Protein AF-A0AAD5IHX1-F1 (afdb_monomer_lite)

Foldseek 3Di:
DPPVVVPVPPDPVVFDKDKDFDDDPPDPDPPDDGMDIDGDRCPVVDDPDDDDDDDDDDDPDDDDDDDPDDDDDDDDDDPDPPPPPVVVVVVVVVVVVVVVVVVVVVVVVVVVVVVVVVVVVVVVVVVVVVVVVVVVVVPD

Secondary structure (DSSP, 8-state):
--SGGGGSSS------EEEEE---SS---TT---EEEEE--HHHHS-SS----------SS--------------------TTHHHHHHHHHHHHHHHHHHHHHHHHHHHHHHHHHHHHHHHHHHHHHHHHHHHHHGGG-

Sequence (140 aa):
MFILAGMLAFTEEILLMCSVSWSYRETSNSQENTSLFYIIDLTKILPEYVTVGFSAATGMNSGKHTLESWEFSSTLDVKETRKMDAEKIRITVGVTVSMGILIAGVITRFVVLRKQKKMKRNAAETMNLTSINDDLERGA

Organism: Acer negundo (NCBI:txid4023)

Radius of gyration: 41.34 Å; chains: 1; bounding box: 92×98×90 Å

InterPro domains:
  IPR000985 Legume lectin, alpha chain, conserved site [PS00308] (46-55)
  IPR001220 Legume lectin domain [PF00139] (19-85)
  IPR013320 Concanavalin A-like lectin/glucanase domain superfamily [SSF49899] (18-86)
  IPR050258 Leguminous Lectin [PTHR32401] (19-79)

Structure (mmCIF, N/CA/C/O backbone):
data_AF-A0AAD5IHX1-F1
#
_entry.id   AF-A0AAD5IHX1-F1
#
loop_
_atom_site.group_PDB
_atom_site.id
_atom_site.type_symbol
_atom_site.label_atom_id
_atom_site.label_alt_id
_atom_site.label_comp_id
_atom_site.label_asym_id
_atom_site.label_entity_id
_atom_site.label_seq_id
_atom_site.pdbx_PDB_ins_code
_atom_site.Cartn_x
_atom_site.Cartn_y
_atom_site.Cartn_z
_atom_site.occupancy
_atom_site.B_iso_or_equiv
_atom_site.auth_seq_id
_atom_site.auth_comp_id
_atom_site.auth_asym_id
_atom_site.auth_atom_id
_atom_site.pdbx_PDB_model_num
ATOM 1 N N . MET A 1 1 ? -4.131 54.504 -1.374 1.00 46.44 1 MET A N 1
ATOM 2 C CA . MET A 1 1 ? -3.256 53.411 -1.848 1.00 46.44 1 MET A CA 1
ATOM 3 C C . MET A 1 1 ? -3.170 52.324 -0.772 1.00 46.44 1 MET A C 1
ATOM 5 O O . MET A 1 1 ? -2.133 52.170 -0.160 1.00 46.44 1 MET A O 1
ATOM 9 N N . PHE A 1 2 ? -4.274 51.625 -0.472 1.00 39.38 2 PHE A N 1
ATOM 10 C CA . PHE A 1 2 ? -4.302 50.576 0.574 1.00 39.38 2 PHE A CA 1
ATOM 11 C C . PHE A 1 2 ? -5.195 49.373 0.227 1.00 39.38 2 PHE A C 1
ATOM 13 O O . PHE A 1 2 ? -5.203 48.392 0.955 1.00 39.38 2 PHE A O 1
ATOM 20 N N . ILE A 1 3 ? -5.909 49.408 -0.904 1.00 45.44 3 ILE A N 1
ATOM 21 C CA . ILE A 1 3 ? -6.799 48.310 -1.314 1.00 45.44 3 ILE A CA 1
ATOM 22 C C . ILE A 1 3 ? -6.042 47.242 -2.129 1.00 45.44 3 ILE A C 1
ATOM 24 O O . ILE A 1 3 ? -6.458 46.092 -2.165 1.00 45.44 3 ILE A O 1
ATOM 28 N N . LEU A 1 4 ? -4.874 47.563 -2.706 1.00 42.94 4 LEU A N 1
ATOM 29 C CA . LEU A 1 4 ? -4.140 46.615 -3.557 1.00 42.94 4 LEU A CA 1
ATOM 30 C C . LEU A 1 4 ? -3.315 45.560 -2.793 1.00 42.94 4 LEU A C 1
ATOM 32 O O . LEU A 1 4 ? -2.992 44.530 -3.368 1.00 42.94 4 LEU A O 1
ATOM 36 N N . ALA A 1 5 ? -2.992 45.773 -1.511 1.00 43.47 5 ALA A N 1
ATOM 37 C CA . ALA A 1 5 ? -2.188 44.817 -0.736 1.00 43.47 5 ALA A CA 1
ATOM 38 C C . ALA A 1 5 ? -3.005 43.626 -0.188 1.00 43.47 5 ALA A C 1
ATOM 40 O O . ALA A 1 5 ? -2.430 42.613 0.194 1.00 43.47 5 ALA A O 1
ATOM 41 N N . GLY A 1 6 ? -4.342 43.724 -0.167 1.00 37.62 6 GLY A N 1
ATOM 42 C CA . GLY A 1 6 ? -5.232 42.674 0.349 1.00 37.62 6 GLY A CA 1
ATOM 43 C C . GLY A 1 6 ? -5.611 41.589 -0.665 1.00 37.62 6 GLY A C 1
ATOM 44 O O . GLY A 1 6 ? -6.201 40.586 -0.283 1.00 37.62 6 GLY A O 1
ATOM 45 N N . MET A 1 7 ? -5.270 41.765 -1.947 1.00 44.06 7 MET A N 1
ATOM 46 C CA . MET A 1 7 ? -5.665 40.864 -3.042 1.00 44.06 7 MET A CA 1
ATOM 47 C C . MET A 1 7 ? -4.499 40.009 -3.566 1.00 44.06 7 MET A C 1
ATOM 49 O O . MET A 1 7 ? -4.548 39.500 -4.677 1.00 44.06 7 MET A O 1
ATOM 53 N N . LEU A 1 8 ? -3.432 39.867 -2.775 1.00 42.09 8 LEU A N 1
ATOM 54 C CA . LEU A 1 8 ? -2.346 38.909 -3.029 1.00 42.09 8 LEU A CA 1
ATOM 55 C C . LEU A 1 8 ? -2.379 37.716 -2.060 1.00 42.09 8 LEU A C 1
ATOM 57 O O . LEU A 1 8 ? -1.541 36.830 -2.147 1.00 42.09 8 LEU A O 1
ATOM 61 N N . ALA A 1 9 ? -3.368 37.659 -1.162 1.00 42.47 9 ALA A N 1
ATOM 62 C CA . ALA A 1 9 ? -3.529 36.583 -0.182 1.00 42.47 9 ALA A CA 1
ATOM 63 C C . ALA A 1 9 ? -4.387 35.399 -0.678 1.00 42.47 9 ALA A C 1
ATOM 65 O O . ALA A 1 9 ? -4.856 34.609 0.135 1.00 42.47 9 ALA A O 1
ATOM 66 N N . PHE A 1 10 ? -4.633 35.267 -1.984 1.00 46.94 10 PHE A N 1
ATOM 67 C CA . PHE A 1 10 ? -5.492 34.203 -2.512 1.00 46.94 10 PHE A CA 1
ATOM 68 C C . PHE A 1 10 ? -4.972 33.667 -3.844 1.00 46.94 10 PHE A C 1
ATOM 70 O O . PHE A 1 10 ? -5.529 33.968 -4.888 1.00 46.94 10 PHE A O 1
ATOM 77 N N . THR A 1 11 ? -3.863 32.928 -3.776 1.00 43.28 11 THR A N 1
ATOM 78 C CA . THR A 1 11 ? -3.557 31.708 -4.551 1.00 43.28 11 THR A CA 1
ATOM 79 C C . THR A 1 11 ? -2.064 31.429 -4.412 1.00 43.28 11 THR A C 1
ATOM 81 O O . THR A 1 11 ? -1.286 31.625 -5.342 1.00 43.28 11 THR A O 1
ATOM 84 N N . GLU A 1 12 ? -1.648 30.949 -3.240 1.00 51.53 12 GLU A N 1
ATOM 85 C CA . GLU A 1 12 ? -0.563 29.971 -3.241 1.00 51.53 12 GLU A CA 1
ATOM 86 C C . GLU A 1 12 ? -1.169 28.701 -3.841 1.00 51.53 12 GLU A C 1
ATOM 88 O O . GLU A 1 12 ? -1.708 27.850 -3.137 1.00 51.53 12 GLU A O 1
ATOM 93 N N . GLU A 1 13 ? -1.189 28.615 -5.170 1.00 55.56 13 GLU A N 1
ATOM 94 C CA . GLU A 1 13 ? -1.247 27.305 -5.800 1.00 55.56 13 GLU A CA 1
ATOM 95 C C . GLU A 1 13 ? 0.081 26.649 -5.446 1.00 55.56 13 GLU A C 1
ATOM 97 O O . GLU A 1 13 ? 1.111 26.957 -6.048 1.00 55.56 13 GLU A O 1
ATOM 102 N N . ILE A 1 14 ? 0.088 25.845 -4.384 1.00 58.31 14 ILE A N 1
ATOM 103 C CA . ILE A 1 14 ? 1.275 25.112 -3.963 1.00 58.31 14 ILE A CA 1
ATOM 104 C C . ILE A 1 14 ? 1.551 24.098 -5.073 1.00 58.31 14 ILE A C 1
ATOM 106 O O . ILE A 1 14 ? 1.011 22.994 -5.096 1.00 58.31 14 ILE A O 1
ATOM 110 N N . LEU A 1 15 ? 2.358 24.509 -6.046 1.00 59.72 15 LEU A N 1
ATOM 111 C CA . LEU A 1 15 ? 2.864 23.648 -7.097 1.00 59.72 15 LEU A CA 1
ATOM 112 C C . LEU A 1 15 ? 3.776 22.610 -6.438 1.00 59.72 15 LEU A C 1
ATOM 114 O O . LEU A 1 15 ? 4.915 22.905 -6.076 1.00 59.72 15 LEU A O 1
ATOM 118 N N . LEU A 1 16 ? 3.258 21.398 -6.245 1.00 76.88 16 LEU A N 1
ATOM 119 C CA . LEU A 1 16 ? 4.016 20.286 -5.688 1.00 76.88 16 LEU A CA 1
ATOM 120 C C . LEU A 1 16 ? 4.797 19.591 -6.811 1.00 76.88 16 LEU A C 1
ATOM 122 O O . LEU A 1 16 ? 4.292 19.351 -7.908 1.00 76.88 16 LEU A O 1
ATOM 126 N N . MET A 1 17 ? 6.070 19.298 -6.550 1.00 80.88 17 MET A N 1
ATOM 127 C CA . MET A 1 17 ? 6.934 18.598 -7.496 1.00 80.88 17 MET A CA 1
ATOM 128 C C . MET A 1 17 ? 6.896 17.099 -7.208 1.00 80.88 17 MET A C 1
ATOM 130 O O . MET A 1 17 ? 7.380 16.650 -6.170 1.00 80.88 17 MET A O 1
ATOM 134 N N . CYS A 1 18 ? 6.356 16.323 -8.144 1.00 89.00 18 CYS A N 1
ATOM 135 C CA . CYS A 1 18 ? 6.451 14.870 -8.123 1.00 89.00 18 CYS A CA 1
ATOM 136 C C . CYS A 1 18 ? 7.700 14.440 -8.893 1.00 89.00 18 CYS A C 1
ATOM 138 O O . CYS A 1 18 ? 7.878 14.830 -10.046 1.00 89.00 18 CYS A O 1
ATOM 140 N N . SER A 1 19 ? 8.553 13.624 -8.277 1.00 91.69 19 SER A N 1
ATOM 141 C CA . SER A 1 19 ? 9.739 13.058 -8.920 1.00 91.69 19 SER A CA 1
ATOM 142 C C . SER A 1 19 ? 9.749 11.537 -8.826 1.00 91.69 19 SER A C 1
ATOM 144 O O . SER A 1 19 ? 9.230 10.943 -7.881 1.00 91.69 19 SER A O 1
ATOM 146 N N . VAL A 1 20 ? 10.340 10.905 -9.835 1.00 92.00 20 VAL A N 1
ATOM 147 C CA . VAL A 1 20 ? 10.592 9.466 -9.889 1.00 92.00 20 VAL A CA 1
ATOM 148 C C . VAL A 1 20 ? 12.025 9.239 -10.350 1.00 92.00 20 VAL A C 1
ATOM 150 O O . VAL A 1 20 ? 12.530 9.966 -11.207 1.00 92.00 20 VAL A O 1
ATOM 153 N N . SER A 1 21 ? 12.689 8.240 -9.781 1.00 92.38 21 SER A N 1
ATOM 154 C CA . SER A 1 21 ? 14.029 7.828 -10.185 1.00 92.38 21 SER A CA 1
ATOM 155 C C . SER A 1 21 ? 14.173 6.313 -10.146 1.00 92.38 21 SER A C 1
ATOM 157 O O . SER A 1 21 ? 13.453 5.620 -9.423 1.00 92.38 21 SER A O 1
ATOM 159 N N . TRP A 1 22 ? 15.092 5.793 -10.951 1.00 91.50 22 TRP A N 1
ATOM 160 C CA . TRP A 1 22 ? 15.418 4.371 -11.001 1.00 91.50 22 TRP A CA 1
ATOM 161 C C . TRP A 1 22 ? 16.923 4.168 -11.171 1.00 91.50 22 TRP A C 1
ATOM 163 O O . TRP A 1 22 ? 17.643 5.045 -11.640 1.00 91.50 22 TRP A O 1
ATOM 173 N N . SER A 1 23 ? 17.425 3.001 -10.783 1.00 87.31 23 SER A N 1
ATOM 174 C CA . SER A 1 23 ? 18.824 2.637 -10.998 1.00 87.31 23 SER A CA 1
ATOM 175 C C . SER A 1 23 ? 18.964 1.135 -11.206 1.00 87.31 23 SER A C 1
ATOM 177 O O . SER A 1 23 ? 18.180 0.340 -10.685 1.00 87.31 23 SER A O 1
ATOM 179 N N . TYR A 1 24 ? 19.967 0.748 -11.991 1.00 84.56 24 TYR A N 1
ATOM 180 C CA . TYR A 1 24 ? 20.312 -0.645 -12.246 1.00 84.56 24 TYR A CA 1
ATOM 181 C C . TYR A 1 24 ? 21.722 -0.920 -11.735 1.00 84.56 24 TYR A C 1
ATOM 183 O O . TYR A 1 24 ? 22.608 -0.074 -11.829 1.00 84.56 24 TYR A O 1
ATOM 191 N N . ARG A 1 25 ? 21.931 -2.122 -11.194 1.00 80.56 25 ARG A N 1
ATOM 192 C CA . ARG A 1 25 ? 23.210 -2.521 -10.591 1.00 80.56 25 ARG A CA 1
ATOM 193 C C . ARG A 1 25 ? 24.368 -2.545 -11.596 1.00 80.56 25 ARG A C 1
ATOM 195 O O . ARG A 1 25 ? 25.484 -2.208 -11.230 1.00 80.56 25 ARG A O 1
ATOM 202 N N . GLU A 1 26 ? 24.093 -2.939 -12.836 1.00 71.19 26 GLU A N 1
ATOM 203 C CA . GLU A 1 26 ? 25.122 -3.238 -13.843 1.00 71.19 26 GLU A CA 1
ATOM 204 C C . GLU A 1 26 ? 25.454 -2.050 -14.766 1.00 71.19 26 GLU A C 1
ATOM 206 O O . GLU A 1 26 ? 26.454 -2.086 -15.477 1.00 71.19 26 GLU A O 1
ATOM 211 N N . THR A 1 27 ? 24.650 -0.981 -14.767 1.00 63.72 27 THR A N 1
ATOM 212 C CA . THR A 1 27 ? 24.837 0.186 -15.647 1.00 63.72 27 THR A CA 1
ATOM 213 C C . THR A 1 27 ? 25.132 1.438 -14.826 1.00 63.72 27 THR A C 1
ATOM 215 O O . THR A 1 27 ? 24.346 2.379 -14.758 1.00 63.72 27 THR A O 1
ATOM 218 N N . SER A 1 28 ? 26.295 1.471 -14.172 1.00 62.81 28 SER A N 1
ATOM 219 C CA . SER A 1 28 ? 26.797 2.678 -13.502 1.00 62.81 28 SER A CA 1
ATOM 220 C C . SER A 1 28 ? 27.405 3.655 -14.520 1.00 62.81 28 SER A C 1
ATOM 222 O O . SER A 1 28 ? 28.592 3.978 -14.454 1.00 62.81 28 SER A O 1
ATOM 224 N N . ASN A 1 29 ? 26.620 4.085 -15.509 1.00 68.62 29 ASN A N 1
ATOM 225 C CA . ASN A 1 29 ? 27.025 5.141 -16.427 1.00 68.62 29 ASN A CA 1
ATOM 226 C C . ASN A 1 29 ? 26.527 6.483 -15.880 1.00 68.62 29 ASN A C 1
ATOM 228 O O . ASN A 1 29 ? 25.327 6.730 -15.794 1.00 68.62 29 ASN A O 1
ATOM 232 N N . SER A 1 30 ? 27.454 7.361 -15.501 1.00 65.81 30 SER A N 1
ATOM 233 C CA . SER A 1 30 ? 27.140 8.671 -14.917 1.00 65.81 30 SER A CA 1
ATOM 234 C C . SER A 1 30 ? 26.448 9.635 -15.888 1.00 65.81 30 SER A C 1
ATOM 236 O O . SER A 1 30 ? 25.994 10.694 -15.462 1.00 65.81 30 SER A O 1
ATOM 238 N N . GLN A 1 31 ? 26.369 9.286 -17.176 1.00 71.56 31 GLN A N 1
ATOM 239 C CA . GLN A 1 31 ? 25.745 10.099 -18.219 1.00 71.56 31 GLN A CA 1
ATOM 240 C C . GLN A 1 31 ? 24.272 9.730 -18.493 1.00 71.56 31 GLN A C 1
ATOM 242 O O . GLN A 1 31 ? 23.628 10.365 -19.328 1.00 71.56 31 GLN A O 1
ATOM 247 N N . GLU A 1 32 ? 23.721 8.715 -17.818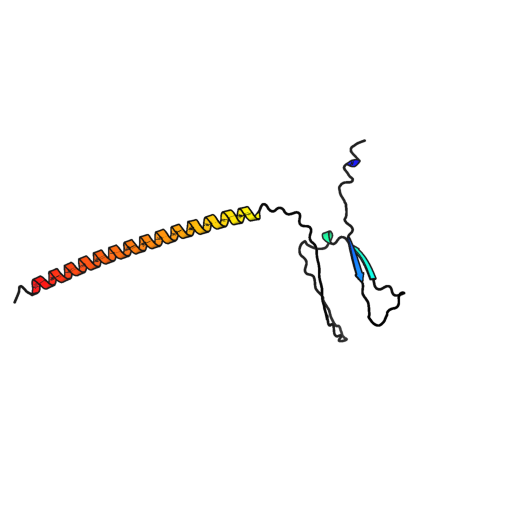 1.00 74.88 32 GLU A N 1
ATOM 248 C CA . GLU A 1 32 ? 22.333 8.283 -18.013 1.00 74.88 32 GLU A CA 1
ATOM 249 C C . GLU A 1 32 ? 21.344 9.118 -17.184 1.00 74.88 32 GLU A C 1
ATOM 251 O O . GLU A 1 32 ? 21.444 9.220 -15.962 1.00 74.88 32 GLU A O 1
ATOM 256 N N . ASN A 1 33 ? 20.338 9.687 -17.855 1.00 80.69 33 ASN A N 1
ATOM 257 C CA . ASN A 1 33 ? 19.234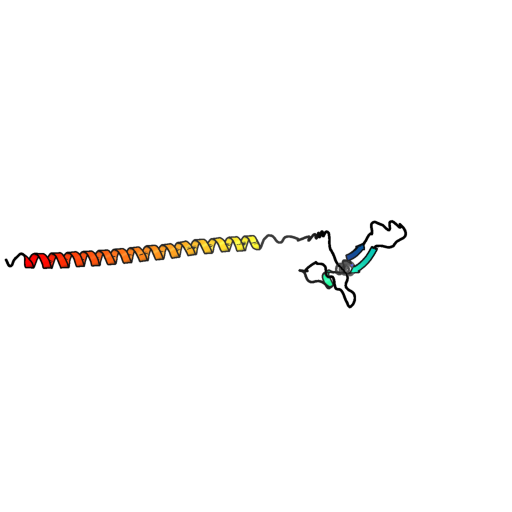 10.386 -17.199 1.00 80.69 33 ASN A CA 1
ATOM 258 C C . ASN A 1 33 ? 18.203 9.363 -16.697 1.00 80.69 33 ASN A C 1
ATOM 260 O O . ASN A 1 33 ? 17.371 8.883 -17.468 1.00 80.69 33 ASN A O 1
ATOM 264 N N . THR A 1 34 ? 18.255 9.034 -15.408 1.00 89.44 34 THR A N 1
ATOM 265 C CA . THR A 1 34 ? 17.407 8.009 -14.769 1.00 89.44 34 THR A CA 1
ATOM 266 C C . THR A 1 34 ? 16.375 8.585 -13.797 1.00 89.44 34 THR A C 1
ATOM 268 O O . THR A 1 34 ? 15.903 7.908 -12.881 1.00 89.44 34 THR A O 1
ATOM 271 N N . SER A 1 35 ? 16.019 9.855 -13.983 1.00 91.31 35 SER A N 1
ATOM 272 C CA . SER A 1 35 ? 14.998 10.539 -13.198 1.00 91.31 35 SER A CA 1
ATOM 273 C C . SER A 1 35 ? 14.068 11.364 -14.080 1.00 91.31 35 SER A C 1
ATOM 275 O O . SER A 1 35 ? 14.455 11.863 -15.138 1.00 91.31 35 SER A O 1
ATOM 277 N N . LEU A 1 36 ? 12.822 11.500 -13.635 1.00 92.00 36 LEU A N 1
ATOM 278 C CA . LEU A 1 36 ? 11.803 12.348 -14.244 1.00 92.00 36 LEU A CA 1
ATOM 279 C C . LEU A 1 36 ? 11.090 13.136 -13.149 1.00 92.00 36 LEU A C 1
ATOM 281 O O . LEU A 1 36 ? 10.897 12.638 -12.040 1.00 92.00 36 LEU A O 1
ATOM 285 N N . PHE A 1 37 ? 10.681 14.361 -13.465 1.00 92.75 37 PHE A N 1
ATOM 286 C CA . PHE A 1 37 ? 9.879 15.181 -12.568 1.00 92.75 37 PHE A CA 1
ATOM 287 C C . PHE A 1 37 ? 8.731 15.841 -13.320 1.00 92.75 37 PHE A C 1
ATOM 289 O O . PHE A 1 37 ? 8.823 16.126 -14.516 1.00 92.75 37 PHE A O 1
ATOM 296 N N . TYR A 1 38 ? 7.645 16.083 -12.600 1.00 89.69 38 TYR A N 1
ATOM 297 C CA . TYR A 1 38 ? 6.484 16.784 -13.108 1.00 89.69 38 TYR A CA 1
ATOM 298 C C . TYR A 1 38 ? 5.874 17.638 -12.000 1.00 89.69 38 TYR A C 1
ATOM 300 O O . TYR A 1 38 ? 5.773 17.210 -10.849 1.00 89.69 38 TYR A O 1
ATOM 308 N N . ILE A 1 39 ? 5.495 18.862 -12.352 1.00 90.06 39 ILE A N 1
ATOM 309 C CA . ILE A 1 39 ? 4.875 19.802 -11.424 1.00 90.06 39 ILE A CA 1
ATOM 310 C C . ILE A 1 39 ? 3.366 19.586 -11.497 1.00 90.06 39 ILE A C 1
ATOM 312 O O . ILE A 1 39 ? 2.756 19.840 -12.536 1.00 90.06 39 ILE A O 1
ATOM 316 N N . ILE A 1 40 ? 2.776 19.100 -10.408 1.00 87.12 40 ILE A N 1
ATOM 317 C CA . ILE A 1 40 ? 1.349 18.795 -10.331 1.00 87.12 40 ILE A CA 1
ATOM 318 C C . ILE A 1 40 ? 0.801 19.093 -8.942 1.00 87.12 40 ILE A C 1
ATOM 320 O O . ILE A 1 40 ? 1.373 18.715 -7.925 1.00 87.12 40 ILE A O 1
ATOM 324 N N . ASP A 1 41 ? -0.355 19.744 -8.905 1.00 84.06 41 ASP A N 1
ATOM 325 C CA . ASP A 1 41 ? -1.109 19.928 -7.673 1.00 84.06 41 ASP A CA 1
ATOM 326 C C . ASP A 1 41 ? -2.009 18.707 -7.430 1.00 84.06 41 ASP A C 1
ATOM 328 O O . ASP A 1 41 ? -3.114 18.602 -7.971 1.00 84.06 41 ASP A O 1
ATOM 332 N N . LEU A 1 42 ? -1.518 17.763 -6.619 1.00 84.19 42 LEU A N 1
ATOM 333 C CA . LEU A 1 42 ? -2.254 16.546 -6.263 1.00 84.19 42 LEU A CA 1
ATOM 334 C C . LEU A 1 42 ? -3.568 16.843 -5.523 1.00 84.19 42 LEU A C 1
ATOM 336 O O . LEU A 1 42 ? -4.498 16.044 -5.618 1.00 84.19 42 LEU A O 1
ATOM 340 N N . THR A 1 43 ? -3.685 17.989 -4.842 1.00 83.69 43 THR A N 1
ATOM 341 C CA . THR A 1 43 ? -4.888 18.341 -4.064 1.00 83.69 43 THR A CA 1
ATOM 342 C C . THR A 1 43 ? -6.089 18.661 -4.951 1.00 83.69 43 THR A C 1
ATOM 344 O O . THR A 1 43 ? -7.234 18.510 -4.531 1.00 83.69 43 THR A O 1
ATOM 347 N N . LYS A 1 44 ? -5.838 19.059 -6.203 1.00 85.50 44 LYS A N 1
ATOM 348 C CA . LYS A 1 44 ? -6.884 19.338 -7.194 1.00 85.50 44 LYS A CA 1
ATOM 349 C C . LYS A 1 44 ? -7.375 18.093 -7.924 1.00 85.50 44 LYS A C 1
ATOM 351 O O . LYS A 1 44 ? -8.466 18.122 -8.489 1.00 85.50 44 LYS A O 1
ATOM 356 N N . ILE A 1 45 ? -6.566 17.034 -7.963 1.00 86.94 45 ILE A N 1
ATOM 357 C CA . ILE A 1 45 ? -6.842 15.842 -8.779 1.00 86.94 45 ILE A CA 1
ATOM 358 C C . ILE A 1 45 ? -7.182 14.596 -7.961 1.00 86.94 45 ILE A C 1
ATOM 360 O O . ILE A 1 45 ? -7.855 13.706 -8.482 1.00 86.94 45 ILE A O 1
ATOM 364 N N . LEU A 1 46 ? -6.730 14.511 -6.708 1.00 88.38 46 LEU A N 1
ATOM 365 C CA . LEU A 1 46 ? -6.969 13.369 -5.834 1.00 88.38 46 LEU A CA 1
ATOM 366 C C . LEU A 1 46 ? -7.925 13.740 -4.689 1.00 88.38 46 LEU A C 1
ATOM 368 O O . LEU A 1 46 ? -7.880 14.862 -4.186 1.00 88.38 46 LEU A O 1
ATOM 372 N N . PRO A 1 47 ? -8.790 12.803 -4.257 1.00 89.00 47 PRO A N 1
ATOM 373 C CA . PRO A 1 47 ? -9.599 12.974 -3.054 1.00 89.00 47 PRO A CA 1
ATOM 374 C C . PRO A 1 47 ? -8.739 12.910 -1.780 1.00 89.00 47 PRO A C 1
ATOM 376 O O . PRO A 1 47 ? -7.587 12.486 -1.812 1.00 89.00 47 PRO A O 1
ATOM 379 N N . GLU A 1 48 ? -9.334 13.265 -0.636 1.00 86.75 48 GLU A N 1
ATOM 380 C CA . GLU A 1 48 ? -8.676 13.248 0.685 1.00 86.75 48 GLU A CA 1
ATOM 381 C C . GLU A 1 48 ? -8.097 11.871 1.060 1.00 86.75 48 GLU A C 1
ATOM 383 O O . GLU A 1 48 ? -7.041 11.783 1.683 1.00 86.75 48 GLU A O 1
ATOM 388 N N . TYR A 1 49 ? -8.760 10.789 0.641 1.00 86.81 49 TYR A N 1
ATOM 389 C CA . TYR A 1 49 ? -8.334 9.418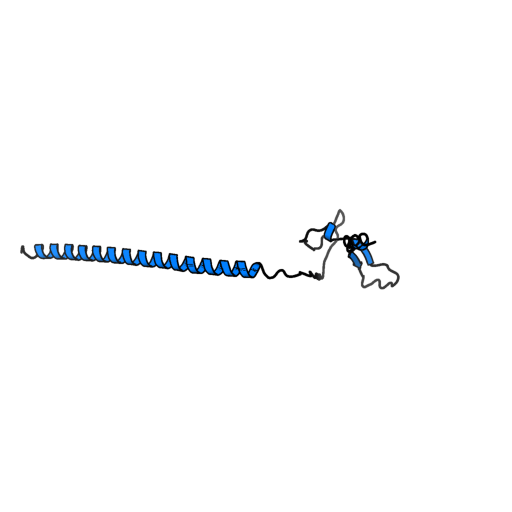 0.905 1.00 86.81 49 TYR A CA 1
ATOM 390 C C . TYR A 1 49 ? -7.983 8.705 -0.395 1.00 86.81 49 TYR A C 1
ATOM 392 O O . TYR A 1 49 ? -8.825 8.554 -1.281 1.00 86.81 49 TYR A O 1
ATOM 400 N N . VAL A 1 50 ? -6.748 8.211 -0.484 1.00 90.69 50 VAL A N 1
ATOM 401 C CA . VAL A 1 50 ? -6.231 7.501 -1.659 1.00 90.69 50 VAL A CA 1
ATOM 402 C C . VAL A 1 50 ? -5.692 6.128 -1.283 1.00 90.69 50 VAL A C 1
ATOM 404 O O . VAL A 1 50 ? -5.269 5.889 -0.155 1.00 90.69 50 VAL A O 1
ATOM 407 N N . THR A 1 51 ? -5.697 5.216 -2.252 1.00 91.69 51 THR A N 1
ATOM 408 C CA . THR A 1 51 ? -5.015 3.923 -2.139 1.00 91.69 51 THR A CA 1
ATOM 409 C C . THR A 1 51 ? -3.747 3.967 -2.977 1.00 91.69 51 THR A C 1
ATOM 411 O O . THR A 1 51 ? -3.796 4.338 -4.148 1.00 91.69 51 THR A O 1
ATOM 414 N N . VAL A 1 52 ? -2.622 3.576 -2.385 1.00 92.62 52 VAL A N 1
ATOM 415 C CA . VAL A 1 52 ? -1.327 3.482 -3.066 1.00 92.62 52 VAL A CA 1
ATOM 416 C C . VAL A 1 52 ? -0.993 2.008 -3.258 1.00 92.62 52 VAL A C 1
ATOM 418 O O . VAL A 1 52 ? -1.176 1.203 -2.346 1.00 92.62 52 VAL A O 1
ATOM 421 N N . GLY A 1 53 ? -0.523 1.642 -4.447 1.00 93.31 53 GLY A N 1
ATOM 422 C CA . GLY A 1 53 ? -0.173 0.264 -4.763 1.00 93.31 53 GLY A CA 1
ATOM 423 C C . GLY A 1 53 ? 0.486 0.120 -6.127 1.00 93.31 53 GLY A C 1
ATOM 424 O O . GLY A 1 53 ? 0.634 1.088 -6.871 1.00 93.31 53 GLY A O 1
ATOM 425 N N . PHE A 1 54 ? 0.869 -1.112 -6.447 1.00 93.94 54 PHE A N 1
ATOM 426 C CA . PHE A 1 54 ? 1.492 -1.470 -7.716 1.00 93.94 54 PHE A CA 1
ATOM 427 C C . PHE A 1 54 ? 0.510 -2.219 -8.613 1.00 93.94 54 PHE A C 1
ATOM 429 O O . PHE A 1 54 ? -0.318 -2.998 -8.143 1.00 93.94 54 PHE A O 1
ATOM 436 N N . SER A 1 55 ? 0.640 -2.007 -9.918 1.00 93.06 55 SER A N 1
ATOM 437 C CA . SER A 1 55 ? -0.077 -2.754 -10.945 1.00 93.06 55 SER A CA 1
ATOM 438 C C . SER A 1 55 ? 0.912 -3.194 -12.016 1.00 93.06 55 SER A C 1
ATOM 440 O O . SER A 1 55 ? 1.823 -2.446 -12.371 1.00 93.06 55 SER A O 1
ATOM 442 N N . ALA A 1 56 ? 0.741 -4.413 -12.516 1.00 91.69 56 ALA A N 1
ATOM 443 C CA . ALA A 1 56 ? 1.533 -4.965 -13.601 1.00 91.69 56 ALA A CA 1
ATOM 444 C C . ALA A 1 56 ? 0.629 -5.811 -14.497 1.00 91.69 56 ALA A C 1
ATOM 446 O O . ALA A 1 56 ? -0.232 -6.543 -14.008 1.00 91.69 56 ALA A O 1
ATOM 447 N N . ALA A 1 57 ? 0.822 -5.709 -15.809 1.00 90.50 57 ALA A N 1
ATOM 448 C CA . ALA A 1 57 ? 0.024 -6.425 -16.791 1.00 90.50 57 ALA A CA 1
ATOM 449 C C . ALA A 1 57 ? 0.906 -6.897 -17.948 1.00 90.50 57 ALA A C 1
ATOM 451 O O . ALA A 1 57 ? 1.807 -6.186 -18.391 1.00 90.50 57 ALA A O 1
ATOM 452 N N . THR A 1 58 ? 0.606 -8.086 -18.460 1.00 91.38 58 THR A N 1
ATOM 453 C CA . THR A 1 58 ? 1.262 -8.678 -19.630 1.00 91.38 58 THR A CA 1
ATOM 454 C C . THR A 1 58 ? 0.270 -8.779 -20.782 1.00 91.38 58 THR A C 1
ATOM 456 O O . THR A 1 58 ? -0.883 -9.148 -20.566 1.00 91.38 58 THR A O 1
ATOM 459 N N . GLY A 1 59 ? 0.714 -8.458 -21.999 1.00 85.94 59 GLY A N 1
ATOM 460 C CA . GLY A 1 59 ? -0.081 -8.597 -23.224 1.00 85.94 59 GLY A CA 1
ATOM 461 C C . GLY A 1 59 ? 0.112 -9.962 -23.893 1.00 85.94 59 GLY A C 1
ATOM 462 O O . GLY A 1 59 ? 0.173 -10.989 -23.227 1.00 85.94 59 GLY A O 1
ATOM 463 N N . MET A 1 60 ? 0.256 -9.967 -25.223 1.00 86.69 60 MET A N 1
ATOM 464 C CA . MET A 1 60 ? 0.519 -11.177 -26.027 1.00 86.69 60 MET A CA 1
ATOM 465 C C . MET A 1 60 ? 1.778 -11.937 -25.577 1.00 86.69 60 MET A C 1
ATOM 467 O O . MET A 1 60 ? 1.836 -13.160 -25.640 1.00 86.69 60 MET A O 1
ATOM 471 N N . ASN A 1 61 ? 2.782 -11.199 -25.106 1.00 82.06 61 ASN A N 1
ATOM 472 C CA . ASN A 1 61 ? 4.020 -11.756 -24.586 1.00 82.06 61 ASN A CA 1
ATOM 473 C C . ASN A 1 61 ? 3.938 -11.825 -23.059 1.00 82.06 61 ASN A C 1
ATOM 475 O O . ASN A 1 61 ? 3.617 -10.830 -22.403 1.00 82.06 61 ASN A O 1
ATOM 479 N N . SER A 1 62 ? 4.260 -12.987 -22.492 1.00 79.81 62 SER A N 1
ATOM 480 C CA . SER A 1 62 ? 4.328 -13.172 -21.043 1.00 79.81 62 SER A CA 1
ATOM 481 C C . SER A 1 62 ? 5.621 -12.577 -20.480 1.00 79.81 62 SER A C 1
ATOM 483 O O . SER A 1 62 ? 6.713 -12.878 -20.960 1.00 79.81 62 SER A O 1
ATOM 485 N N . GLY A 1 63 ? 5.498 -11.756 -19.439 1.00 82.50 63 GLY A N 1
ATOM 486 C CA . GLY A 1 63 ? 6.606 -11.205 -18.661 1.00 82.50 63 GLY A CA 1
ATOM 487 C C . GLY A 1 63 ? 6.400 -11.481 -17.173 1.00 82.50 63 GLY A C 1
ATOM 488 O O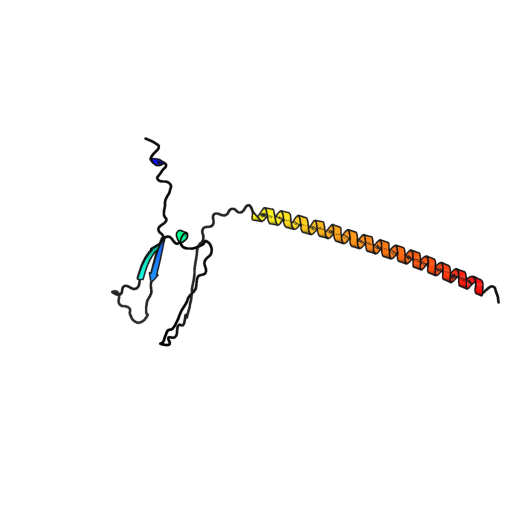 . GLY A 1 63 ? 5.276 -11.444 -16.677 1.00 82.50 63 GLY A O 1
ATOM 489 N N . LYS A 1 64 ? 7.472 -11.794 -16.441 1.00 87.88 64 LYS A N 1
ATOM 490 C CA . LYS A 1 64 ? 7.402 -11.961 -14.985 1.00 87.88 64 LYS A CA 1
ATOM 491 C C . LYS A 1 64 ? 7.606 -10.603 -14.316 1.00 87.88 64 LYS A C 1
ATOM 493 O O . LYS A 1 64 ? 8.615 -9.949 -14.554 1.00 87.88 64 LYS A O 1
ATOM 498 N N . HIS A 1 65 ? 6.678 -10.223 -13.443 1.00 90.62 65 HIS A N 1
ATOM 499 C CA . HIS A 1 65 ? 6.786 -9.032 -12.603 1.00 90.62 65 HIS A CA 1
ATOM 500 C C . HIS A 1 65 ? 6.925 -9.481 -11.148 1.00 90.62 65 HIS A C 1
ATOM 502 O O . HIS A 1 65 ? 6.035 -10.137 -10.609 1.00 90.62 65 HIS A O 1
ATOM 508 N N . THR A 1 66 ? 8.066 -9.200 -10.522 1.00 92.12 66 THR A N 1
ATOM 509 C CA . THR A 1 66 ? 8.332 -9.566 -9.124 1.00 92.12 66 THR A CA 1
ATOM 510 C C . THR A 1 66 ? 8.821 -8.341 -8.377 1.00 92.12 66 THR A C 1
ATOM 512 O O . THR A 1 66 ? 9.731 -7.657 -8.836 1.00 92.12 66 THR A O 1
ATOM 515 N N . LEU A 1 67 ? 8.168 -8.059 -7.253 1.00 93.50 67 LEU A N 1
ATOM 516 C CA . LEU A 1 67 ? 8.528 -6.998 -6.327 1.00 93.50 67 LEU A CA 1
ATOM 517 C C . LEU A 1 67 ? 9.215 -7.650 -5.127 1.00 93.50 67 LEU A C 1
ATOM 519 O O . LEU A 1 67 ? 8.589 -8.429 -4.416 1.00 93.50 67 LEU A O 1
ATOM 523 N N . GLU A 1 68 ? 10.498 -7.352 -4.940 1.00 94.56 68 GLU A N 1
ATOM 524 C CA . GLU A 1 68 ? 11.313 -7.929 -3.861 1.00 94.56 68 GLU A CA 1
ATOM 525 C C . GLU A 1 68 ? 11.082 -7.204 -2.529 1.00 94.56 68 GLU A C 1
ATOM 527 O O . GLU A 1 68 ? 10.984 -7.825 -1.473 1.00 94.56 68 GLU A O 1
ATOM 532 N N . SER A 1 69 ? 10.966 -5.875 -2.573 1.00 95.12 69 SER A N 1
ATOM 533 C CA . SER A 1 69 ? 10.714 -5.046 -1.399 1.00 95.12 69 SER A CA 1
ATOM 534 C C . SER A 1 69 ? 9.971 -3.760 -1.763 1.00 95.12 69 SER A C 1
ATOM 536 O O . SER A 1 69 ? 10.030 -3.268 -2.890 1.00 95.12 69 SER A O 1
ATOM 538 N N . TRP A 1 70 ? 9.235 -3.239 -0.784 1.00 95.81 70 TRP A N 1
ATOM 539 C CA . TRP A 1 70 ? 8.447 -2.010 -0.843 1.00 95.81 70 TRP A CA 1
ATOM 540 C C . TRP A 1 70 ? 8.691 -1.265 0.462 1.00 95.81 70 TRP A C 1
ATOM 542 O O . TRP A 1 70 ? 8.643 -1.874 1.531 1.00 95.81 70 TRP A O 1
ATOM 552 N N . GLU A 1 71 ? 8.810 0.059 0.388 1.00 95.69 71 GLU A N 1
ATOM 553 C CA . GLU A 1 71 ? 8.627 0.950 1.533 1.00 95.69 71 GLU A CA 1
ATOM 554 C C . GLU A 1 71 ? 7.784 2.159 1.107 1.00 95.69 71 GLU A C 1
ATOM 556 O O . GLU A 1 71 ? 7.969 2.695 0.015 1.00 95.69 71 GLU A O 1
ATOM 561 N N . PHE A 1 72 ? 6.835 2.572 1.950 1.00 93.12 72 PHE A N 1
ATOM 562 C CA . PHE A 1 72 ? 6.012 3.757 1.715 1.00 93.12 72 PHE A CA 1
ATOM 563 C C . PHE A 1 72 ? 5.944 4.599 2.985 1.00 93.12 72 PHE A C 1
ATOM 565 O O . PHE A 1 72 ? 5.658 4.078 4.063 1.00 93.12 72 PHE A O 1
ATOM 572 N N . SER A 1 73 ? 6.172 5.902 2.835 1.00 91.56 73 SER A N 1
ATOM 573 C CA . SER A 1 73 ? 6.129 6.881 3.917 1.00 91.56 73 SER A CA 1
ATOM 574 C C . SER A 1 73 ? 5.316 8.095 3.482 1.00 91.56 73 SER A C 1
ATOM 576 O O . SER A 1 73 ? 5.460 8.577 2.358 1.00 91.56 73 SER A O 1
ATOM 578 N N . SER A 1 74 ? 4.452 8.576 4.374 1.00 88.19 74 SER A N 1
ATOM 579 C CA . SER A 1 74 ? 3.611 9.751 4.163 1.00 88.19 74 SER A CA 1
ATOM 580 C C . SER A 1 74 ? 3.479 10.524 5.466 1.00 88.19 74 SER A C 1
ATOM 582 O O . SER A 1 74 ? 3.217 9.938 6.517 1.00 88.19 74 SER A O 1
ATOM 584 N N . THR A 1 75 ? 3.595 11.846 5.384 1.00 85.69 75 THR A N 1
ATOM 585 C CA . THR A 1 75 ? 3.439 12.752 6.524 1.00 85.69 75 THR A CA 1
ATOM 586 C C . THR A 1 75 ? 2.217 13.626 6.286 1.00 85.69 75 THR A C 1
ATOM 588 O O . THR A 1 75 ? 2.148 14.322 5.276 1.00 85.69 75 THR A O 1
ATOM 591 N N . LEU A 1 76 ? 1.257 13.598 7.211 1.00 82.12 76 LEU A N 1
ATOM 592 C CA . LEU A 1 76 ? 0.086 14.471 7.191 1.00 82.12 76 LEU A CA 1
ATOM 593 C C . LEU A 1 76 ? 0.184 15.450 8.362 1.00 82.12 76 LEU A C 1
ATOM 595 O O . LEU A 1 76 ? 0.144 15.033 9.519 1.00 82.12 76 LEU A O 1
ATOM 599 N N . ASP A 1 77 ? 0.308 16.744 8.069 1.00 69.06 77 ASP A N 1
ATOM 600 C CA . ASP A 1 77 ? 0.321 17.784 9.100 1.00 69.06 77 ASP A CA 1
ATOM 601 C C . ASP A 1 77 ? -1.120 18.147 9.495 1.00 69.06 77 ASP A C 1
ATOM 603 O O . ASP A 1 77 ? -1.762 19.021 8.908 1.00 69.06 77 ASP A O 1
ATOM 607 N N . VAL A 1 78 ? -1.678 17.409 10.460 1.00 66.06 78 VAL A N 1
ATOM 608 C CA . VAL A 1 78 ? -3.024 17.667 10.986 1.00 66.06 78 VAL A CA 1
ATOM 609 C C . VAL A 1 78 ? -2.948 18.744 12.066 1.00 66.06 78 VAL A C 1
ATOM 611 O O . VAL A 1 78 ? -2.476 18.505 13.177 1.00 66.06 78 VAL A O 1
ATOM 614 N N . LYS A 1 79 ? -3.512 19.924 11.790 1.00 58.72 79 LYS A N 1
ATOM 615 C CA . LYS A 1 79 ? -3.827 20.908 12.836 1.00 58.72 79 LYS A CA 1
ATOM 616 C C . LYS A 1 79 ? -4.988 20.373 13.683 1.00 58.72 79 LYS A C 1
ATOM 618 O O . LYS A 1 79 ? -6.153 20.533 13.331 1.00 58.72 79 LYS A O 1
ATOM 623 N N . GLU A 1 80 ? -4.673 19.692 14.781 1.00 54.53 80 GLU A N 1
ATOM 624 C CA . GLU A 1 80 ? -5.657 19.038 15.650 1.00 54.53 80 GLU A CA 1
ATOM 625 C C . GLU A 1 80 ? -6.752 19.990 16.174 1.00 54.53 80 GLU A C 1
ATOM 627 O O . GLU A 1 80 ? -6.498 20.903 16.962 1.00 54.53 80 GLU A O 1
ATOM 632 N N . THR A 1 81 ? -8.015 19.684 15.870 1.00 54.19 81 THR A N 1
ATOM 633 C CA . THR A 1 81 ? -9.190 20.176 16.610 1.00 54.19 81 THR A CA 1
ATOM 634 C C . THR A 1 81 ? -9.625 19.132 17.645 1.00 54.19 81 THR A C 1
ATOM 636 O O . THR A 1 81 ? -10.715 18.574 17.600 1.00 54.19 81 THR A O 1
ATOM 639 N N . ARG A 1 82 ? -8.764 18.883 18.641 1.00 56.25 82 ARG A N 1
ATOM 640 C CA . ARG A 1 82 ? -8.907 17.866 19.712 1.00 56.25 82 ARG A CA 1
ATOM 641 C C . ARG A 1 82 ? -10.155 17.952 20.620 1.00 56.25 82 ARG A C 1
ATOM 643 O O . ARG A 1 82 ? -10.237 17.237 21.616 1.00 56.25 82 ARG A O 1
ATOM 650 N N . LYS A 1 83 ? -11.121 18.835 20.353 1.00 54.97 83 LYS A N 1
ATOM 651 C CA . LYS A 1 83 ? -12.237 19.105 21.280 1.00 54.97 83 LYS A CA 1
ATOM 652 C C . LYS A 1 83 ? -13.473 18.223 21.072 1.00 54.97 83 LYS A C 1
ATOM 654 O O . LYS A 1 83 ? -14.221 18.050 22.027 1.00 54.97 83 LYS A O 1
ATOM 659 N N . MET A 1 84 ? -13.695 17.652 19.885 1.00 56.47 84 MET A N 1
ATOM 660 C CA . MET A 1 84 ? -14.999 17.045 19.565 1.00 56.47 84 MET A CA 1
ATOM 661 C C . MET A 1 84 ? -15.166 15.591 20.051 1.00 56.47 84 MET A C 1
ATOM 663 O O . MET A 1 84 ? -16.278 15.184 20.392 1.00 56.47 84 MET A O 1
ATOM 667 N N . ASP A 1 85 ? -14.080 14.822 20.165 1.00 60.44 85 ASP A N 1
ATOM 668 C CA . ASP A 1 85 ? -14.164 13.388 20.491 1.00 60.44 85 ASP A CA 1
ATOM 669 C C . ASP A 1 85 ? -14.284 13.114 21.997 1.00 60.44 85 ASP A C 1
ATOM 671 O O . ASP A 1 85 ? -15.024 12.224 22.425 1.00 60.44 85 ASP A O 1
ATOM 675 N N . ALA A 1 86 ? -13.632 13.932 22.828 1.00 60.19 86 ALA A N 1
ATOM 676 C CA . ALA A 1 86 ? -13.665 13.778 24.283 1.00 60.19 86 ALA A CA 1
ATOM 677 C C . ALA A 1 86 ? -15.072 14.002 24.874 1.00 60.19 86 ALA A C 1
ATOM 679 O O . ALA A 1 86 ? -15.446 13.355 25.853 1.00 60.19 86 ALA A O 1
ATOM 680 N N . GLU A 1 87 ? -15.875 14.892 24.282 1.00 63.50 87 GLU A N 1
ATOM 681 C CA . GLU A 1 87 ? -17.235 15.175 24.754 1.00 63.50 87 GLU A CA 1
ATOM 682 C C . GLU A 1 87 ? -18.214 14.040 24.409 1.00 63.50 87 GLU A C 1
ATOM 684 O O . GLU A 1 87 ? -18.989 13.612 25.270 1.00 63.50 87 GLU A O 1
ATOM 689 N N . LYS A 1 88 ? -18.122 13.472 23.197 1.00 64.00 88 LYS A N 1
ATOM 690 C CA . LYS A 1 88 ? -18.961 12.339 22.765 1.00 64.00 88 LYS A CA 1
ATOM 691 C C . LYS A 1 88 ? -18.717 11.075 23.592 1.00 64.00 88 LYS A C 1
ATOM 693 O O . LYS A 1 88 ? -19.672 10.382 23.960 1.00 64.00 88 LYS A O 1
ATOM 698 N N . ILE A 1 89 ? -17.456 10.798 23.936 1.00 69.62 89 ILE A N 1
ATOM 699 C CA . ILE A 1 89 ? -17.092 9.667 24.804 1.00 69.62 89 ILE A CA 1
ATOM 700 C C . ILE A 1 89 ? -17.669 9.872 26.212 1.00 69.62 89 ILE A C 1
ATOM 702 O O . ILE A 1 89 ? -18.243 8.946 26.789 1.00 69.62 89 ILE A O 1
ATOM 706 N N . ARG A 1 90 ? -17.604 11.099 26.747 1.00 66.12 90 ARG A N 1
ATOM 707 C CA . ARG A 1 90 ? -18.103 11.422 28.092 1.00 66.12 90 ARG A CA 1
ATOM 708 C C . ARG A 1 90 ? -19.624 11.265 28.217 1.00 66.12 90 ARG A C 1
ATOM 710 O O . ARG A 1 90 ? -20.095 10.797 29.251 1.00 66.12 90 ARG A O 1
ATOM 717 N N . ILE A 1 91 ? -20.383 11.599 27.170 1.00 70.44 91 ILE A N 1
ATOM 718 C CA . ILE A 1 91 ? -21.844 11.399 27.134 1.00 70.44 91 ILE A CA 1
ATOM 719 C C . ILE A 1 91 ? -22.192 9.903 27.043 1.00 70.44 91 ILE A C 1
ATOM 721 O O . ILE A 1 91 ? -23.074 9.430 27.759 1.00 70.44 91 ILE A O 1
ATOM 725 N N . THR A 1 92 ? -21.467 9.141 26.218 1.00 68.94 92 THR A N 1
ATOM 726 C CA . THR A 1 92 ? -21.758 7.718 25.965 1.00 68.94 92 THR A CA 1
ATOM 727 C C . THR A 1 92 ? -21.653 6.865 27.232 1.00 68.94 92 THR A C 1
ATOM 729 O O . THR A 1 92 ? -22.550 6.070 27.514 1.00 68.94 92 THR A O 1
ATOM 732 N N . VAL A 1 93 ? -20.612 7.072 28.044 1.00 69.81 93 VAL A N 1
ATOM 733 C CA . VAL A 1 93 ? -20.383 6.274 29.264 1.00 69.81 93 VAL A CA 1
ATOM 734 C C . VAL A 1 93 ? -21.473 6.511 30.321 1.00 69.81 93 VAL A C 1
ATOM 736 O O . VAL A 1 93 ? -21.886 5.573 31.007 1.00 69.81 93 VAL A O 1
ATOM 739 N N . GLY A 1 94 ? -21.995 7.739 30.431 1.00 71.25 94 GLY A N 1
ATOM 740 C CA . GLY A 1 94 ? -23.043 8.074 31.403 1.00 71.25 94 GLY A CA 1
ATOM 741 C C . GLY A 1 94 ? -24.389 7.399 31.112 1.00 71.25 94 GLY A C 1
ATOM 742 O O . GLY A 1 94 ? -25.079 6.953 32.036 1.00 71.25 94 GLY A O 1
ATOM 743 N N . VAL A 1 95 ? -24.750 7.271 29.831 1.00 74.00 95 VAL A N 1
ATOM 744 C CA . VAL A 1 95 ? -26.034 6.685 29.406 1.00 74.00 95 VAL A CA 1
ATOM 745 C C . VAL A 1 95 ? -26.048 5.165 29.594 1.00 74.00 95 VAL A C 1
ATOM 747 O O . VAL A 1 95 ? -27.036 4.607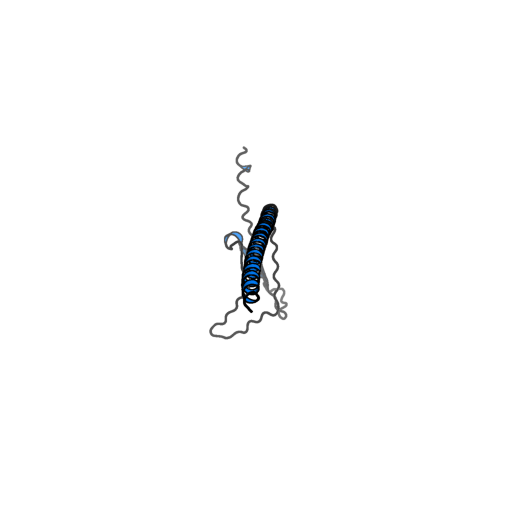 30.073 1.00 74.00 95 VAL A O 1
ATOM 750 N N . THR A 1 96 ? -24.946 4.475 29.292 1.00 75.69 96 THR A N 1
ATOM 751 C CA . THR A 1 96 ? -24.887 3.007 29.407 1.00 75.69 96 THR A CA 1
ATOM 752 C C . THR A 1 96 ? -24.963 2.511 30.851 1.00 75.69 96 THR A C 1
ATOM 754 O O . THR A 1 96 ? -25.641 1.521 31.128 1.00 75.69 96 THR A O 1
ATOM 757 N N . VAL A 1 97 ? -24.314 3.204 31.793 1.00 79.94 97 VAL A N 1
ATOM 758 C CA . VAL A 1 97 ? -24.278 2.775 33.204 1.00 79.94 97 VAL A CA 1
ATOM 759 C C . VAL A 1 97 ? -25.629 3.000 33.890 1.00 79.94 97 VAL A C 1
ATOM 761 O O . VAL A 1 97 ? -26.106 2.139 34.629 1.00 79.94 97 VAL A O 1
ATOM 764 N N . SER A 1 98 ? -26.285 4.127 33.608 1.00 78.94 98 SER A N 1
ATOM 765 C CA . SER A 1 98 ? -27.585 4.467 34.200 1.00 78.94 98 SER A CA 1
ATOM 766 C C . SER A 1 98 ? -28.708 3.534 33.728 1.00 78.94 98 SER A C 1
ATOM 768 O O . SER A 1 98 ? -29.510 3.078 34.547 1.00 78.94 98 SER A O 1
ATOM 770 N N . MET A 1 99 ? -28.724 3.160 32.445 1.00 83.00 99 MET A N 1
ATOM 771 C CA . MET A 1 99 ? -29.725 2.235 31.899 1.00 83.00 99 MET A CA 1
ATOM 772 C C . MET A 1 99 ? -29.605 0.818 32.488 1.00 83.00 99 MET A C 1
ATOM 774 O O . MET A 1 99 ? -30.617 0.188 32.807 1.00 83.00 99 MET A O 1
ATOM 778 N N . GLY A 1 100 ? -28.379 0.322 32.696 1.00 80.31 100 GLY A N 1
ATOM 779 C CA . GLY A 1 100 ? -28.145 -1.013 33.262 1.00 80.31 100 GLY A CA 1
ATOM 780 C C . GLY A 1 100 ? -28.678 -1.174 34.691 1.00 80.31 100 GLY A C 1
ATOM 781 O O . GLY A 1 100 ? -29.305 -2.187 35.013 1.00 80.31 100 GLY A O 1
ATOM 782 N N . ILE A 1 101 ? -28.498 -0.151 35.535 1.00 88.12 101 ILE A N 1
ATOM 783 C CA . ILE A 1 101 ? -28.952 -0.157 36.937 1.00 88.12 101 ILE A CA 1
ATOM 784 C C . ILE A 1 101 ? -30.484 -0.215 37.022 1.00 88.12 101 ILE A C 1
ATOM 786 O O . ILE A 1 101 ? -31.036 -0.966 37.832 1.00 88.12 101 ILE A O 1
ATOM 790 N N . LEU A 1 102 ? -31.183 0.529 36.157 1.00 87.56 102 LEU A N 1
ATOM 791 C CA . LEU A 1 102 ? -32.647 0.542 36.128 1.00 87.56 102 LEU A CA 1
ATOM 792 C C . LEU A 1 102 ? -33.222 -0.832 35.755 1.00 87.56 102 LEU A C 1
ATOM 794 O O . LEU A 1 102 ? -34.140 -1.317 36.421 1.00 87.56 102 LEU A O 1
ATOM 798 N N . ILE A 1 103 ? -32.654 -1.497 34.744 1.00 88.62 103 ILE A N 1
ATOM 799 C CA . ILE A 1 103 ? -33.121 -2.818 34.291 1.00 88.62 103 ILE A CA 1
ATOM 800 C C . ILE A 1 103 ? -32.901 -3.879 35.382 1.00 88.62 103 ILE A C 1
ATOM 802 O O . ILE A 1 103 ? -33.819 -4.644 35.696 1.00 88.62 103 ILE A O 1
ATOM 806 N N . ALA A 1 104 ? -31.724 -3.897 36.016 1.00 89.81 104 ALA A N 1
ATOM 807 C CA . ALA A 1 104 ? -31.416 -4.840 37.093 1.00 89.81 104 ALA A CA 1
ATOM 808 C C . ALA A 1 104 ? -32.356 -4.677 38.306 1.00 89.81 104 ALA A C 1
ATOM 810 O O . ALA A 1 104 ? -32.821 -5.670 38.884 1.00 89.81 104 ALA A O 1
ATOM 811 N N . GLY A 1 105 ? -32.700 -3.433 38.658 1.00 90.44 105 GLY A N 1
ATOM 812 C CA . GLY A 1 105 ? -33.656 -3.135 39.728 1.00 90.44 105 GLY A CA 1
ATOM 813 C C . GLY A 1 105 ? -35.058 -3.691 39.451 1.00 90.44 105 GLY A C 1
ATOM 814 O O . GLY A 1 105 ? -35.673 -4.305 40.331 1.00 90.44 105 GLY A O 1
ATOM 815 N N . VAL A 1 106 ? -35.553 -3.544 38.216 1.00 92.69 106 VAL A N 1
ATOM 816 C CA . VAL A 1 106 ? -36.878 -4.047 37.808 1.00 92.69 106 VAL A CA 1
ATOM 817 C C . VAL A 1 106 ? -36.938 -5.575 37.860 1.00 92.69 106 VAL A C 1
ATOM 819 O O . VAL A 1 106 ? -37.894 -6.130 38.414 1.00 92.69 106 VAL A O 1
ATOM 822 N N . ILE A 1 107 ? -35.908 -6.261 37.351 1.00 93.00 107 ILE A N 1
ATOM 823 C CA . ILE A 1 107 ? -35.837 -7.732 37.359 1.00 93.00 107 ILE A CA 1
ATOM 824 C C . ILE A 1 107 ? -35.852 -8.260 38.799 1.00 93.00 107 ILE A C 1
ATOM 826 O O . ILE A 1 107 ? -36.646 -9.145 39.130 1.00 93.00 107 ILE A O 1
ATOM 830 N N . THR A 1 108 ? -35.038 -7.674 39.679 1.00 91.69 108 THR A N 1
ATOM 831 C CA . THR A 1 108 ? -34.945 -8.094 41.086 1.00 91.69 108 THR A CA 1
ATOM 832 C C . THR A 1 108 ? -36.293 -7.956 41.796 1.00 91.69 108 THR A C 1
ATOM 834 O O . THR A 1 108 ? -36.766 -8.899 42.439 1.00 91.69 108 THR A O 1
ATOM 837 N N . ARG A 1 109 ? -36.973 -6.815 41.618 1.00 94.25 109 ARG A N 1
ATOM 838 C CA . ARG A 1 109 ? -38.303 -6.571 42.198 1.00 94.25 109 ARG A CA 1
ATOM 839 C C . ARG A 1 109 ? -39.341 -7.577 41.692 1.00 94.25 109 ARG A C 1
ATOM 841 O O . ARG A 1 109 ? -40.131 -8.096 42.483 1.00 94.25 109 ARG A O 1
ATOM 848 N N . PHE A 1 110 ? -39.333 -7.883 40.396 1.00 93.56 110 PHE A N 1
ATOM 849 C CA . PHE A 1 110 ? -40.270 -8.830 39.789 1.00 93.56 110 PHE A CA 1
ATOM 850 C C . PHE A 1 110 ? -40.100 -10.259 40.330 1.00 93.56 110 PHE A C 1
ATOM 852 O O . PHE A 1 110 ? -41.089 -10.933 40.639 1.00 93.56 110 PHE A O 1
ATOM 859 N N . VAL A 1 111 ? -38.854 -10.710 40.508 1.00 92.75 111 VAL A N 1
ATOM 860 C CA . VAL A 1 111 ? -38.541 -12.045 41.046 1.00 92.75 111 VAL A CA 1
ATOM 861 C C . VAL A 1 111 ? -39.017 -12.192 42.495 1.00 92.75 111 VAL A C 1
ATOM 863 O O . VAL A 1 111 ? -39.650 -13.198 42.834 1.00 92.75 111 VAL A O 1
ATOM 866 N N . VAL A 1 112 ? -38.788 -11.183 43.343 1.00 93.38 112 VAL A N 1
ATOM 867 C CA . VAL A 1 112 ? -39.222 -11.203 44.753 1.00 93.38 112 VAL A CA 1
ATOM 868 C C . VAL A 1 112 ? -40.746 -11.314 44.864 1.00 93.38 112 VAL A C 1
ATOM 870 O O . VAL A 1 112 ? -41.248 -12.143 45.628 1.00 93.38 112 VAL A O 1
ATOM 873 N N . LEU A 1 113 ? -41.491 -10.553 44.055 1.00 90.69 113 LEU A N 1
ATOM 874 C CA . LEU A 1 113 ? -42.958 -10.604 44.046 1.00 90.69 113 LEU A CA 1
ATOM 875 C C . LEU A 1 113 ? -43.486 -11.985 43.635 1.00 90.69 113 LEU A C 1
ATOM 877 O O . LEU A 1 113 ? -44.411 -12.510 44.263 1.00 90.69 113 LEU A O 1
ATOM 881 N N . ARG A 1 114 ? -42.876 -12.615 42.621 1.00 86.25 114 ARG A N 1
ATOM 882 C CA . ARG A 1 114 ? -43.250 -13.978 42.211 1.00 86.25 114 ARG A CA 1
ATOM 883 C C . ARG A 1 114 ? -42.970 -15.007 43.306 1.00 86.25 114 ARG A C 1
ATOM 885 O O . ARG A 1 114 ? -43.814 -15.874 43.543 1.00 86.25 114 ARG A O 1
ATOM 892 N N . LYS A 1 115 ? -41.833 -14.899 44.001 1.00 86.00 115 LYS A N 1
ATOM 893 C CA . LYS A 1 115 ? -41.464 -15.821 45.087 1.00 86.00 115 LYS A CA 1
ATOM 894 C C . LYS A 1 115 ? -42.425 -15.708 46.275 1.00 86.00 115 LYS A C 1
ATOM 896 O O . LYS A 1 115 ? -42.872 -16.733 46.785 1.00 86.00 115 LYS A O 1
ATOM 901 N N . GLN A 1 116 ? -42.816 -14.489 46.657 1.00 82.62 116 GLN A N 1
ATOM 902 C CA . GLN A 1 116 ? -43.799 -14.287 47.727 1.00 82.62 116 GLN A CA 1
ATOM 903 C C . GLN A 1 116 ? -45.188 -14.816 47.360 1.00 82.62 116 GLN A C 1
ATOM 905 O O . GLN A 1 116 ? -45.829 -15.468 48.182 1.00 82.62 116 GLN A O 1
ATOM 910 N N . LYS A 1 117 ? -45.649 -14.600 46.120 1.00 81.31 117 LYS A N 1
ATOM 911 C CA . LYS A 1 117 ? -46.943 -15.139 45.672 1.00 81.31 117 LYS A CA 1
ATOM 912 C C . LYS A 1 117 ? -46.957 -16.672 45.690 1.00 81.31 117 LYS A C 1
ATOM 914 O O . LYS A 1 117 ? -47.967 -17.260 46.069 1.00 81.31 117 LYS A O 1
ATOM 919 N N . LYS A 1 118 ? -45.839 -17.313 45.326 1.00 77.88 118 LYS A N 1
ATOM 920 C CA . LYS A 1 118 ? -45.693 -18.776 45.385 1.00 77.88 118 LYS A CA 1
ATOM 921 C C . LYS A 1 118 ? -45.677 -19.290 46.828 1.00 77.88 118 LYS A C 1
ATOM 923 O O . LYS A 1 118 ? -46.401 -20.225 47.124 1.00 77.88 118 LYS A O 1
ATOM 928 N N . MET A 1 119 ? -44.949 -18.635 47.736 1.00 73.19 119 MET A N 1
ATOM 929 C CA . MET A 1 119 ? -44.962 -18.970 49.170 1.00 73.19 119 MET A CA 1
ATOM 930 C C . MET A 1 119 ? -46.364 -18.857 49.786 1.00 73.19 119 MET A C 1
ATOM 932 O O . MET A 1 119 ? -46.769 -19.750 50.521 1.00 73.19 119 MET A O 1
ATOM 936 N N . LYS A 1 120 ? -47.144 -17.821 49.437 1.00 73.06 120 LYS A N 1
ATOM 937 C CA . LYS A 1 120 ? -48.532 -17.678 49.914 1.00 73.06 120 LYS A CA 1
ATOM 938 C C . LYS A 1 120 ? -49.469 -18.768 49.380 1.00 73.06 120 LYS A C 1
ATOM 940 O O . LYS A 1 120 ? -50.312 -19.242 50.129 1.00 73.06 120 LYS A O 1
ATOM 945 N N . ARG A 1 121 ? -49.320 -19.179 48.112 1.00 68.31 121 ARG A N 1
ATOM 946 C CA . ARG A 1 121 ? -50.075 -20.313 47.546 1.00 68.31 121 ARG A CA 1
ATOM 947 C C . ARG A 1 121 ? -49.689 -21.634 48.203 1.00 68.31 121 ARG A C 1
ATOM 949 O O . ARG A 1 121 ? -50.571 -22.341 48.660 1.00 68.31 121 ARG A O 1
ATOM 956 N N . ASN A 1 122 ? -48.392 -21.905 48.336 1.00 65.12 122 ASN A N 1
ATOM 957 C CA . ASN A 1 122 ? -47.899 -23.129 48.958 1.00 65.12 122 ASN A CA 1
ATOM 958 C C . ASN A 1 122 ? -48.322 -23.237 50.433 1.00 65.12 122 ASN A C 1
ATOM 960 O O . ASN A 1 122 ? -48.663 -24.330 50.865 1.00 65.12 122 ASN A O 1
ATOM 964 N N . ALA A 1 123 ? -48.330 -22.126 51.185 1.00 71.38 123 ALA A N 1
ATOM 965 C CA . ALA A 1 123 ? -48.815 -22.076 52.569 1.00 71.38 123 ALA A CA 1
ATOM 966 C C . ALA A 1 123 ? -50.335 -22.310 52.666 1.00 71.38 123 ALA A C 1
ATOM 968 O O . ALA A 1 123 ? -50.791 -23.047 53.533 1.00 71.38 123 ALA A O 1
ATOM 969 N N . ALA A 1 124 ? -51.119 -21.734 51.746 1.00 68.25 124 ALA A N 1
ATOM 970 C CA . ALA A 1 124 ? -52.559 -21.988 51.675 1.00 68.25 124 ALA A CA 1
ATOM 971 C C . ALA A 1 124 ? -52.871 -23.447 51.287 1.00 68.25 124 ALA A C 1
ATOM 973 O O . ALA A 1 124 ? -53.777 -24.053 51.848 1.00 68.25 124 ALA A O 1
ATOM 974 N N . GLU A 1 125 ? -52.098 -24.036 50.371 1.00 63.56 125 GLU A N 1
ATOM 975 C CA . GLU A 1 125 ? -52.227 -25.443 49.973 1.00 63.56 125 GLU A CA 1
ATOM 976 C C . GLU A 1 125 ? -51.814 -26.406 51.099 1.00 63.56 125 GLU A C 1
ATOM 978 O O . GLU A 1 125 ? -52.488 -27.415 51.293 1.00 63.56 125 GLU A O 1
ATOM 983 N N . THR A 1 126 ? -50.782 -26.086 51.895 1.00 62.09 126 THR A N 1
ATOM 984 C CA . THR A 1 126 ? -50.415 -26.906 53.070 1.00 62.09 126 THR A CA 1
ATOM 985 C C . THR A 1 126 ? -51.502 -26.883 54.139 1.00 62.09 126 THR A C 1
ATOM 987 O O . THR A 1 126 ? -51.831 -27.939 54.664 1.00 62.09 126 THR A O 1
ATOM 990 N N . MET A 1 127 ? -52.106 -25.720 54.406 1.00 59.91 127 MET A N 1
ATOM 991 C CA . MET A 1 127 ? -53.220 -25.600 55.357 1.00 59.91 127 MET A CA 1
ATOM 992 C C . MET A 1 127 ? -54.484 -26.337 54.888 1.00 59.91 127 MET A C 1
ATOM 994 O O . MET A 1 127 ? -55.166 -26.963 55.699 1.00 59.91 127 MET A O 1
ATOM 998 N N . ASN A 1 128 ? -54.776 -26.308 53.582 1.00 61.28 128 ASN A N 1
ATOM 999 C CA . ASN A 1 128 ? -55.910 -27.037 53.003 1.00 61.28 128 ASN A CA 1
ATOM 1000 C C . ASN A 1 128 ? -55.734 -28.563 53.101 1.00 61.28 128 ASN A C 1
ATOM 1002 O O . ASN A 1 128 ? -56.711 -29.267 53.339 1.00 61.28 128 ASN A O 1
ATOM 1006 N N . LEU A 1 129 ? -54.508 -29.079 52.940 1.00 62.28 129 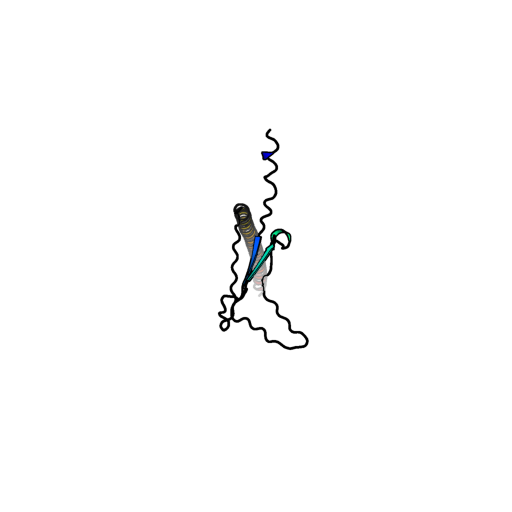LEU A N 1
ATOM 1007 C CA . LEU A 1 129 ? -54.230 -30.516 53.059 1.00 62.28 129 LEU A CA 1
ATOM 1008 C C . LEU A 1 129 ? -54.235 -31.001 54.514 1.00 62.28 129 LEU A C 1
ATOM 1010 O O . LEU A 1 129 ? -54.773 -32.073 54.783 1.00 62.28 129 LEU A O 1
ATOM 1014 N N . THR A 1 130 ? -53.700 -30.222 55.460 1.00 61.84 130 THR A N 1
ATOM 1015 C CA . THR A 1 130 ? -53.771 -30.578 56.889 1.00 61.84 130 THR A CA 1
ATOM 1016 C C . THR A 1 130 ? -55.209 -30.572 57.405 1.00 61.84 130 THR A C 1
ATOM 1018 O O . THR A 1 130 ? -55.606 -31.504 58.091 1.00 61.84 130 THR A O 1
ATOM 1021 N N . SER A 1 131 ? -56.027 -29.594 56.993 1.00 63.78 131 SER A N 1
ATOM 1022 C CA . SER A 1 131 ? -57.434 -29.510 57.414 1.00 63.78 131 SER A CA 1
ATOM 1023 C C . SER A 1 131 ? -58.298 -30.683 56.933 1.00 63.78 131 SER A C 1
ATOM 1025 O O . SER A 1 131 ? -59.304 -30.974 57.568 1.00 63.78 131 SER A O 1
ATOM 1027 N N . ILE A 1 132 ? -57.958 -31.313 55.804 1.00 65.19 132 ILE A N 1
ATOM 1028 C CA . ILE A 1 132 ? -58.705 -32.459 55.258 1.00 65.19 132 ILE A CA 1
ATOM 1029 C C . ILE A 1 132 ? -58.295 -33.773 55.927 1.00 65.19 132 ILE A C 1
ATOM 1031 O O . ILE A 1 132 ? -59.118 -34.673 56.069 1.00 65.19 132 ILE A O 1
ATOM 1035 N N . ASN A 1 133 ? -57.030 -33.887 56.334 1.00 67.94 133 ASN A N 1
ATOM 1036 C CA . ASN A 1 133 ? -56.523 -35.090 56.981 1.00 67.94 133 ASN A CA 1
ATOM 1037 C C . ASN A 1 133 ? -57.078 -35.250 58.408 1.00 67.94 133 ASN A C 1
ATOM 1039 O O . ASN A 1 133 ? -57.407 -36.366 58.801 1.00 67.94 133 ASN A O 1
ATOM 1043 N N . ASP A 1 134 ? -57.251 -34.145 59.143 1.00 66.94 134 ASP A N 1
ATOM 1044 C CA . ASP A 1 134 ? -57.784 -34.159 60.517 1.00 66.94 134 ASP A CA 1
ATOM 1045 C C . ASP A 1 134 ? -59.258 -34.619 60.603 1.00 66.94 134 ASP A C 1
ATOM 1047 O O . ASP A 1 134 ? -59.693 -35.117 61.641 1.00 66.94 134 ASP A O 1
ATOM 1051 N N . ASP A 1 135 ? -60.039 -34.493 59.522 1.00 63.84 135 ASP A N 1
ATOM 1052 C CA . ASP A 1 135 ? -61.455 -34.902 59.496 1.00 63.84 135 ASP A CA 1
ATOM 1053 C C . ASP A 1 135 ? -61.637 -36.404 59.187 1.00 63.84 135 ASP A C 1
ATOM 1055 O O . ASP A 1 135 ? -62.686 -36.982 59.465 1.00 63.84 135 ASP A O 1
ATOM 1059 N N . LEU A 1 136 ? -60.597 -37.071 58.665 1.00 65.38 136 LEU A N 1
ATOM 1060 C CA . LEU A 1 136 ? -60.628 -38.499 58.324 1.00 65.38 136 LEU A CA 1
ATOM 1061 C C . LEU A 1 136 ? -60.242 -39.410 59.506 1.00 65.38 136 LEU A C 1
ATOM 1063 O O . LEU A 1 136 ? -60.661 -40.564 59.550 1.00 65.38 136 LEU A O 1
ATOM 1067 N N . GLU A 1 137 ? -59.473 -38.899 60.475 1.00 60.72 137 GLU A N 1
ATOM 1068 C CA . GLU A 1 137 ? -59.066 -39.631 61.692 1.00 60.72 137 GLU A CA 1
ATOM 1069 C C . GLU A 1 137 ? -60.176 -39.663 62.760 1.00 60.72 137 GLU A C 1
ATOM 1071 O O . GLU A 1 137 ? -60.159 -40.470 63.685 1.00 60.72 137 GLU A O 1
ATOM 1076 N N . ARG A 1 138 ? -61.200 -38.817 62.611 1.00 62.69 138 ARG A N 1
ATOM 1077 C CA . ARG A 1 138 ? -62.282 -38.642 63.590 1.00 62.69 138 ARG A CA 1
ATOM 1078 C C . ARG A 1 138 ? -63.497 -39.552 63.360 1.00 62.69 138 ARG A C 1
ATOM 1080 O O . ARG A 1 138 ? -64.490 -39.431 64.076 1.00 62.69 138 ARG A O 1
ATOM 1087 N N . GLY A 1 139 ? -63.420 -40.424 62.353 1.00 58.72 139 GLY A N 1
ATOM 1088 C CA . GLY A 1 139 ? -64.492 -41.325 61.919 1.00 58.72 139 GLY A CA 1
ATOM 1089 C C . GLY A 1 139 ? -64.191 -42.826 62.037 1.00 58.72 139 GLY A C 1
ATOM 1090 O O . GLY A 1 139 ? -64.942 -43.606 61.452 1.00 58.72 139 GLY A O 1
ATOM 1091 N N . ALA A 1 140 ? -63.126 -43.229 62.741 1.00 46.78 140 ALA A N 1
ATOM 1092 C CA . ALA A 1 140 ? -62.803 -44.633 63.035 1.00 46.78 140 ALA A CA 1
ATOM 1093 C C . ALA A 1 140 ? -63.189 -45.027 64.468 1.00 46.78 140 ALA A C 1
ATOM 1095 O O . ALA A 1 140 ? -62.999 -44.193 65.382 1.00 46.78 140 ALA A O 1
#

pLDDT: mean 75.6, std 15.74, range [37.62, 95.81]